Protein AF-Q468K1-F1 (afdb_monomer_lite)

Radius of gyration: 18.59 Å; chains: 1; bounding box: 41×32×54 Å

Structure (mmCIF, N/CA/C/O backbone):
data_AF-Q468K1-F1
#
_entry.id   AF-Q468K1-F1
#
loop_
_atom_site.group_PDB
_atom_site.id
_atom_site.type_symbol
_atom_site.label_atom_id
_atom_site.label_alt_id
_atom_site.label_comp_id
_atom_site.label_asym_id
_atom_site.label_entity_id
_atom_site.label_seq_id
_atom_site.pdbx_PDB_ins_code
_atom_site.Cartn_x
_atom_site.Cartn_y
_atom_site.Cartn_z
_atom_site.occupancy
_atom_site.B_iso_or_equiv
_atom_site.auth_seq_id
_atom_site.auth_comp_id
_atom_site.auth_asym_id
_atom_site.auth_atom_id
_atom_site.pdbx_PDB_model_num
ATOM 1 N N . MET A 1 1 ? 5.900 -18.137 1.317 1.00 31.66 1 MET A N 1
ATOM 2 C CA . MET A 1 1 ? 6.682 -18.045 0.067 1.00 31.66 1 MET A CA 1
ATOM 3 C C . MET A 1 1 ? 5.726 -17.597 -1.023 1.00 31.66 1 MET A C 1
ATOM 5 O O . MET A 1 1 ? 4.860 -18.378 -1.400 1.00 31.66 1 MET A O 1
ATOM 9 N N . VAL A 1 2 ? 5.791 -16.329 -1.433 1.00 32.84 2 VAL A N 1
ATOM 10 C CA . VAL A 1 2 ? 4.962 -15.810 -2.531 1.00 32.84 2 VAL A CA 1
ATOM 11 C C . VAL A 1 2 ? 5.691 -16.127 -3.829 1.00 32.84 2 VAL A C 1
ATOM 13 O O . VAL A 1 2 ? 6.784 -15.629 -4.064 1.00 32.84 2 VAL A O 1
ATOM 16 N N . THR A 1 3 ? 5.122 -16.989 -4.664 1.00 36.62 3 THR A N 1
ATOM 17 C CA . THR A 1 3 ? 5.705 -17.301 -5.973 1.00 36.62 3 THR A CA 1
ATOM 18 C C . THR A 1 3 ? 5.217 -16.263 -6.978 1.00 36.62 3 THR A C 1
ATOM 20 O O . THR A 1 3 ? 4.105 -16.366 -7.495 1.00 36.62 3 THR A O 1
ATOM 23 N N . ILE A 1 4 ? 6.019 -15.228 -7.228 1.00 45.50 4 ILE A N 1
ATOM 24 C CA . ILE A 1 4 ? 5.711 -14.226 -8.252 1.00 45.50 4 ILE A CA 1
ATOM 25 C C . ILE A 1 4 ? 6.261 -14.733 -9.594 1.00 45.50 4 ILE A C 1
ATOM 27 O O . ILE A 1 4 ? 7.455 -14.641 -9.861 1.00 45.50 4 ILE A O 1
ATOM 31 N N . ASN A 1 5 ? 5.393 -15.290 -10.445 1.00 45.91 5 ASN A N 1
ATOM 32 C CA . ASN A 1 5 ? 5.747 -15.640 -11.826 1.00 45.91 5 ASN A CA 1
ATOM 33 C C . ASN A 1 5 ? 5.791 -14.363 -12.675 1.00 45.91 5 ASN A C 1
ATOM 35 O O . ASN A 1 5 ? 4.776 -13.927 -13.218 1.00 45.91 5 ASN A O 1
ATOM 39 N N . LEU A 1 6 ? 6.964 -13.740 -12.765 1.00 51.66 6 LEU A N 1
ATOM 40 C CA . LEU A 1 6 ? 7.194 -12.583 -13.626 1.00 51.66 6 LEU A CA 1
ATOM 41 C C . LEU A 1 6 ? 7.766 -13.059 -14.965 1.00 51.66 6 LEU A C 1
ATOM 43 O O . LEU A 1 6 ? 8.779 -13.748 -14.995 1.00 51.66 6 LEU A O 1
ATOM 47 N N . ASN A 1 7 ? 7.204 -12.601 -16.087 1.00 50.41 7 ASN A N 1
ATOM 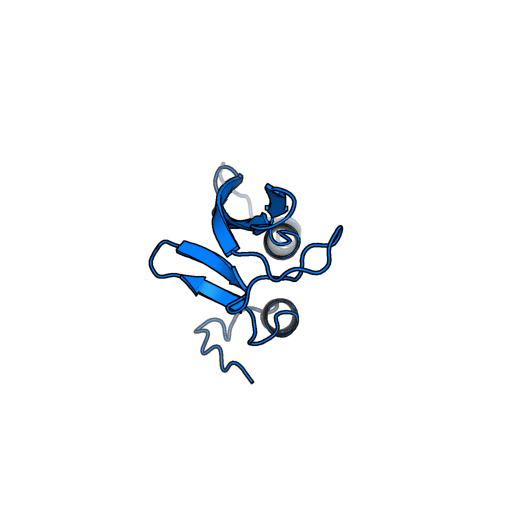48 C CA . ASN A 1 7 ? 7.800 -12.767 -17.427 1.00 50.41 7 ASN A CA 1
ATOM 49 C C . ASN A 1 7 ? 9.076 -11.906 -17.620 1.00 50.41 7 ASN A C 1
ATOM 51 O O . ASN A 1 7 ? 9.466 -11.599 -18.743 1.00 50.41 7 ASN A O 1
ATOM 55 N N . LEU A 1 8 ? 9.718 -11.486 -16.525 1.00 50.41 8 LEU A N 1
ATOM 56 C CA . LEU A 1 8 ? 10.852 -10.562 -16.472 1.00 50.41 8 LEU A CA 1
ATOM 57 C C . LEU A 1 8 ? 12.203 -11.293 -16.439 1.00 50.41 8 LEU A C 1
ATOM 59 O O . LEU A 1 8 ? 13.18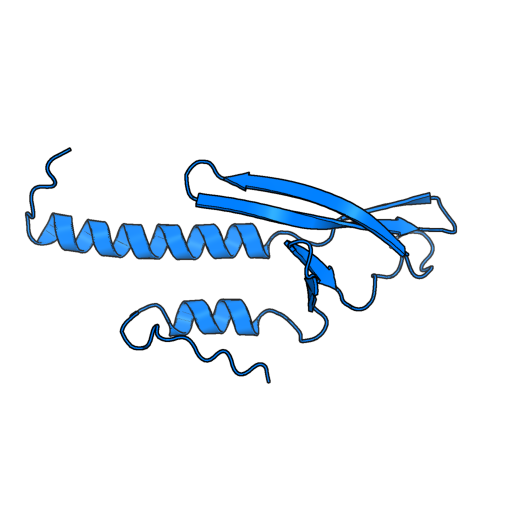8 -10.731 -15.975 1.00 50.41 8 LEU A O 1
ATOM 63 N N . ASN A 1 9 ? 12.281 -12.525 -16.949 1.00 53.75 9 ASN A N 1
ATOM 64 C CA . ASN A 1 9 ? 13.510 -13.337 -16.934 1.00 53.75 9 ASN A CA 1
ATOM 65 C C . ASN A 1 9 ? 14.720 -12.658 -17.609 1.00 53.75 9 ASN A C 1
ATOM 67 O O . ASN A 1 9 ? 15.854 -13.039 -17.347 1.00 53.75 9 ASN A O 1
ATOM 71 N N . ASN A 1 10 ? 14.486 -11.643 -18.448 1.00 56.03 10 ASN A N 1
ATOM 72 C CA . ASN A 1 10 ? 15.528 -10.870 -19.130 1.00 56.03 10 ASN A CA 1
ATOM 73 C C . ASN A 1 10 ? 15.889 -9.552 -18.418 1.00 56.03 10 ASN A C 1
ATOM 75 O O . ASN A 1 10 ? 16.639 -8.749 -18.968 1.00 56.03 10 ASN A O 1
ATOM 79 N N . PHE A 1 11 ? 15.336 -9.288 -17.232 1.00 62.28 11 PHE A N 1
ATOM 80 C CA . PHE A 1 11 ? 15.620 -8.079 -16.468 1.00 62.28 11 PHE A CA 1
ATOM 81 C C . PHE A 1 11 ? 16.785 -8.348 -15.513 1.00 62.28 11 PHE A C 1
ATOM 83 O O . PHE A 1 11 ? 16.647 -9.104 -14.555 1.00 62.28 11 PHE A O 1
ATOM 90 N N . SER A 1 12 ? 17.945 -7.742 -15.770 1.00 67.62 12 SER A N 1
ATOM 91 C CA . SER A 1 12 ? 19.153 -7.912 -14.946 1.00 67.62 12 SER A CA 1
ATOM 92 C C . SER A 1 12 ? 18.945 -7.520 -13.481 1.00 67.62 12 SER A C 1
ATOM 94 O O . SER A 1 12 ? 19.596 -8.083 -12.605 1.00 67.62 12 SER A O 1
ATOM 96 N N . ASP A 1 13 ? 17.991 -6.625 -13.207 1.00 66.94 13 ASP A N 1
ATOM 97 C CA . ASP A 1 13 ? 17.642 -6.192 -11.851 1.00 66.94 13 ASP A CA 1
ATOM 98 C C . ASP A 1 13 ? 16.516 -7.038 -11.223 1.00 66.94 13 ASP A C 1
ATOM 100 O O . ASP A 1 13 ? 15.973 -6.672 -10.180 1.00 66.94 13 ASP A O 1
ATOM 104 N N . LEU A 1 14 ? 16.153 -8.184 -11.823 1.00 69.31 14 LEU A N 1
ATOM 105 C CA . LEU A 1 14 ? 15.133 -9.099 -11.294 1.00 69.31 14 LEU A CA 1
ATOM 106 C C . LEU A 1 14 ? 15.454 -9.540 -9.863 1.00 69.31 14 LEU A C 1
ATOM 108 O O . LEU A 1 14 ? 14.553 -9.614 -9.039 1.00 69.31 14 LEU A O 1
ATOM 112 N N . SER A 1 15 ? 16.723 -9.793 -9.545 1.00 70.75 15 SER A N 1
ATOM 113 C CA . SER A 1 15 ? 17.164 -10.143 -8.190 1.00 70.75 15 SER A CA 1
ATOM 114 C C . SER A 1 15 ? 16.914 -9.013 -7.187 1.00 70.75 15 SER A C 1
ATOM 116 O O . SER A 1 15 ? 16.460 -9.269 -6.074 1.00 70.75 15 SER A O 1
ATOM 118 N N . VAL A 1 16 ? 17.135 -7.757 -7.581 1.00 71.38 16 VAL A N 1
ATOM 119 C CA . VAL A 1 16 ? 16.840 -6.583 -6.744 1.00 71.38 16 VAL A CA 1
ATOM 120 C C . VAL A 1 16 ? 15.327 -6.419 -6.569 1.00 71.38 16 VAL A C 1
ATOM 122 O O . VAL A 1 16 ? 14.854 -6.145 -5.468 1.00 71.38 16 VAL A O 1
ATOM 125 N N . LEU A 1 17 ? 14.561 -6.647 -7.639 1.00 68.00 17 LEU A N 1
ATOM 126 C CA . LEU A 1 17 ? 13.100 -6.599 -7.632 1.00 68.00 17 LEU A CA 1
ATOM 127 C C . LEU A 1 17 ? 12.502 -7.684 -6.718 1.00 68.00 17 LEU A C 1
ATOM 129 O O . LEU A 1 17 ? 11.601 -7.402 -5.934 1.00 68.00 17 LEU A O 1
ATOM 133 N N . LEU A 1 18 ? 13.029 -8.912 -6.790 1.00 71.50 18 LEU A N 1
ATOM 134 C CA . LEU A 1 18 ? 12.641 -10.030 -5.930 1.00 71.50 18 LEU A CA 1
ATOM 135 C C . LEU A 1 18 ? 12.986 -9.752 -4.469 1.00 71.50 18 LEU A C 1
ATOM 137 O O . LEU A 1 18 ? 12.117 -9.924 -3.630 1.00 71.50 18 LEU A O 1
ATOM 141 N N . ASN A 1 19 ? 14.180 -9.231 -4.165 1.00 74.00 19 ASN A N 1
ATOM 142 C CA . ASN A 1 19 ? 14.533 -8.819 -2.800 1.00 74.00 19 ASN A CA 1
ATOM 143 C C . ASN A 1 19 ? 13.579 -7.747 -2.255 1.00 74.00 19 ASN A C 1
ATOM 145 O O . ASN A 1 19 ? 13.205 -7.780 -1.082 1.00 74.00 19 ASN A O 1
ATOM 149 N N . LEU A 1 20 ? 13.165 -6.797 -3.101 1.00 71.06 20 LEU A N 1
ATOM 150 C CA . LEU A 1 20 ? 12.173 -5.798 -2.721 1.00 71.06 20 LEU A CA 1
ATOM 151 C C . LEU A 1 20 ? 10.822 -6.461 -2.430 1.00 71.06 20 LEU A C 1
ATOM 153 O O . LEU A 1 20 ? 10.210 -6.137 -1.420 1.00 71.06 20 LEU A O 1
ATOM 157 N N . PHE A 1 21 ? 10.368 -7.416 -3.242 1.00 68.81 21 PHE A N 1
ATOM 158 C CA . PHE A 1 21 ? 9.116 -8.133 -2.979 1.00 68.81 21 PHE A CA 1
ATOM 159 C C . PHE A 1 21 ? 9.181 -9.082 -1.776 1.00 68.81 21 PHE A C 1
ATOM 161 O O . PHE A 1 21 ? 8.215 -9.150 -1.021 1.00 68.81 21 PHE A O 1
ATOM 168 N N . ASP A 1 22 ? 10.311 -9.750 -1.553 1.00 70.75 22 ASP A N 1
ATOM 169 C CA . ASP A 1 22 ? 10.545 -10.639 -0.409 1.00 70.75 22 ASP A CA 1
ATOM 170 C C . ASP A 1 22 ? 10.609 -9.876 0.919 1.00 70.75 22 ASP A C 1
ATOM 172 O O . ASP A 1 22 ? 10.361 -10.455 1.977 1.00 70.75 22 ASP A O 1
ATOM 176 N N . SER A 1 23 ? 10.889 -8.568 0.884 1.00 68.31 23 SER A N 1
ATOM 177 C CA . SER A 1 23 ? 10.820 -7.716 2.077 1.00 68.31 23 SER A CA 1
ATOM 178 C C . SER A 1 23 ? 9.393 -7.536 2.614 1.00 68.31 23 SER A C 1
ATOM 180 O O . SER A 1 23 ? 9.218 -7.073 3.743 1.00 68.31 23 SER A O 1
ATOM 182 N N . PHE A 1 24 ? 8.372 -7.933 1.844 1.00 67.56 24 PHE A N 1
ATOM 183 C CA . PHE A 1 24 ? 6.979 -7.860 2.262 1.00 67.56 24 PHE A CA 1
ATOM 184 C C . PHE A 1 24 ? 6.482 -9.197 2.784 1.00 67.56 24 PHE A C 1
ATOM 186 O O . PHE A 1 24 ? 6.412 -10.202 2.076 1.00 67.56 24 PHE A O 1
ATOM 193 N N . ASP A 1 25 ? 6.068 -9.170 4.046 1.00 71.56 25 ASP A N 1
ATOM 194 C CA . ASP A 1 25 ? 5.431 -10.312 4.676 1.00 71.56 25 ASP A CA 1
ATOM 195 C C . ASP A 1 25 ? 4.095 -10.650 3.984 1.00 71.56 25 ASP A C 1
ATOM 197 O O . ASP A 1 25 ? 3.391 -9.789 3.445 1.00 71.56 25 ASP A O 1
ATOM 201 N N . ASN A 1 26 ? 3.692 -11.917 4.071 1.00 81.94 26 ASN A N 1
ATOM 202 C CA . ASN A 1 26 ? 2.397 -12.418 3.604 1.00 81.94 26 ASN A CA 1
ATOM 203 C C . ASN A 1 26 ? 1.210 -11.786 4.344 1.00 81.94 26 ASN A C 1
ATOM 205 O O . ASN A 1 26 ? 0.057 -12.041 3.986 1.00 81.94 26 ASN A O 1
ATOM 209 N N . ASP A 1 27 ? 1.482 -10.967 5.352 1.00 87.69 27 ASP A N 1
ATOM 210 C CA . ASP A 1 27 ? 0.515 -10.155 6.071 1.00 87.69 27 ASP A CA 1
ATOM 211 C C . ASP A 1 27 ? -0.020 -8.980 5.252 1.00 87.69 27 ASP A C 1
ATOM 213 O O . ASP A 1 27 ? -1.006 -8.376 5.666 1.00 87.69 27 ASP A O 1
ATOM 217 N N . TYR A 1 28 ? 0.570 -8.657 4.099 1.00 87.56 28 TYR A N 1
ATOM 218 C CA . TYR A 1 28 ? 0.104 -7.587 3.218 1.00 87.56 28 TYR A CA 1
ATOM 219 C C . TYR A 1 28 ? -0.787 -8.095 2.077 1.00 87.56 28 TYR A C 1
ATOM 221 O O . TYR A 1 28 ? -0.701 -9.240 1.631 1.00 87.56 28 TYR A O 1
ATOM 229 N N . GLU A 1 29 ? -1.674 -7.226 1.596 1.00 89.25 29 GLU A N 1
ATOM 230 C CA . GLU A 1 29 ? -2.507 -7.466 0.424 1.00 89.25 29 GLU A CA 1
ATOM 231 C C . GLU A 1 29 ? -2.704 -6.198 -0.416 1.00 89.25 29 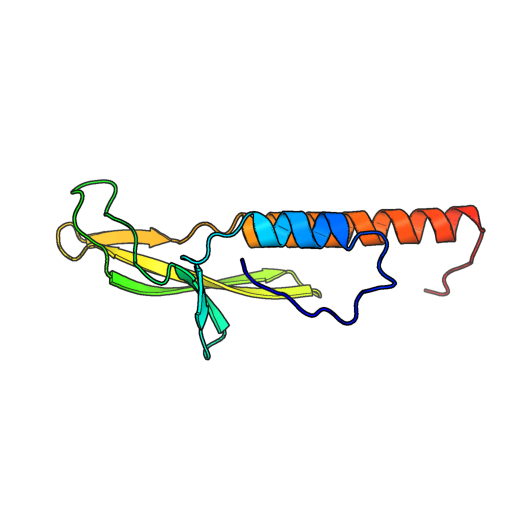GLU A C 1
ATOM 233 O O . GLU A 1 29 ? -2.695 -5.069 0.082 1.00 89.25 29 GLU A O 1
ATOM 238 N N . TYR A 1 30 ? -2.941 -6.413 -1.709 1.00 87.94 30 TYR A N 1
ATOM 239 C CA . TYR A 1 30 ? -3.454 -5.401 -2.622 1.00 87.94 30 TYR A CA 1
ATOM 240 C C . TYR A 1 30 ? -4.925 -5.714 -2.894 1.00 87.94 30 TYR A C 1
ATOM 242 O O . TYR A 1 30 ? -5.258 -6.745 -3.479 1.00 87.94 30 TYR A O 1
ATOM 250 N N . THR A 1 31 ? -5.831 -4.855 -2.434 1.00 89.75 31 THR A N 1
ATOM 251 C CA . THR A 1 31 ? -7.274 -5.102 -2.584 1.00 89.75 31 THR A CA 1
ATOM 252 C C . THR A 1 31 ? -7.727 -4.951 -4.038 1.00 89.75 31 THR A C 1
ATOM 254 O O . THR A 1 31 ? -7.110 -4.231 -4.823 1.00 89.75 31 THR A O 1
ATOM 257 N N . ALA A 1 32 ? -8.894 -5.507 -4.382 1.00 88.94 32 ALA A N 1
ATOM 258 C CA . ALA A 1 32 ? -9.533 -5.304 -5.691 1.00 88.94 32 ALA A CA 1
ATOM 259 C C . ALA A 1 32 ? -9.797 -3.821 -6.043 1.00 88.94 32 ALA A C 1
ATOM 261 O O . ALA A 1 32 ? -10.002 -3.482 -7.204 1.00 88.94 32 ALA A O 1
ATOM 262 N N . ARG A 1 33 ? -9.781 -2.916 -5.052 1.00 87.69 33 ARG A N 1
ATOM 263 C CA . ARG A 1 33 ? -9.917 -1.458 -5.246 1.00 87.69 33 ARG A CA 1
ATOM 264 C C . ARG A 1 33 ? -8.575 -0.736 -5.429 1.00 87.69 33 ARG A C 1
ATOM 266 O O . ARG A 1 33 ? -8.545 0.500 -5.511 1.00 87.69 33 ARG A O 1
ATOM 273 N N . GLY A 1 34 ? -7.485 -1.498 -5.477 1.00 88.25 34 GLY A N 1
ATOM 274 C CA . GLY A 1 34 ? -6.123 -1.015 -5.650 1.00 88.25 34 GLY A CA 1
ATOM 275 C C . GLY A 1 34 ? -5.523 -0.377 -4.399 1.00 88.25 34 GLY A C 1
ATOM 276 O O . GLY A 1 34 ? -4.713 0.534 -4.536 1.00 88.25 34 GLY A O 1
ATOM 277 N N . VAL A 1 35 ? -5.966 -0.785 -3.204 1.00 91.75 35 VAL A N 1
ATOM 278 C CA . VAL A 1 35 ? -5.434 -0.295 -1.917 1.00 91.75 35 VAL A CA 1
ATOM 279 C C . VAL A 1 35 ? -4.428 -1.291 -1.359 1.00 91.75 35 VAL A C 1
ATOM 281 O O . VAL A 1 35 ? -4.782 -2.457 -1.181 1.00 91.75 35 VAL A O 1
ATOM 284 N N . PHE A 1 36 ? -3.220 -0.810 -1.073 1.00 91.19 36 PHE A N 1
ATOM 285 C CA . PHE A 1 36 ? -2.171 -1.530 -0.361 1.00 91.19 36 PHE A CA 1
ATOM 286 C C . PHE A 1 36 ? -2.380 -1.416 1.150 1.00 91.19 36 PHE A C 1
ATOM 288 O O . PHE A 1 36 ? -2.537 -0.307 1.676 1.00 91.19 36 PHE A O 1
ATOM 295 N N . ARG A 1 37 ? -2.404 -2.561 1.839 1.00 91.31 37 ARG A N 1
ATOM 296 C CA . ARG A 1 37 ? -2.658 -2.633 3.284 1.00 91.31 37 ARG A CA 1
ATOM 297 C C . ARG A 1 37 ? -2.184 -3.938 3.902 1.00 91.31 37 ARG A C 1
ATOM 299 O O . ARG A 1 37 ? -1.993 -4.923 3.193 1.00 91.31 37 ARG A O 1
ATOM 306 N N . ARG A 1 38 ? -2.110 -3.986 5.232 1.00 91.62 38 ARG A N 1
ATOM 307 C CA . ARG A 1 38 ? -2.055 -5.255 5.969 1.00 91.62 38 ARG A CA 1
ATOM 308 C C . ARG A 1 38 ? -3.432 -5.920 5.974 1.00 91.62 38 ARG A C 1
ATOM 310 O O . ARG A 1 38 ? -4.443 -5.258 6.211 1.00 91.62 38 ARG A O 1
ATOM 317 N N . LYS A 1 39 ? -3.463 -7.241 5.788 1.00 91.31 39 LYS A N 1
ATOM 318 C CA . LYS A 1 39 ? -4.635 -8.116 5.953 1.00 91.31 39 LYS A CA 1
ATOM 319 C C . LYS A 1 39 ? -5.234 -7.981 7.343 1.00 91.31 39 LYS A C 1
ATOM 321 O O . LYS A 1 39 ? -6.451 -7.993 7.499 1.00 91.31 39 LYS A O 1
ATOM 326 N N . THR A 1 40 ? -4.369 -7.829 8.346 1.00 92.50 40 THR A N 1
ATOM 327 C CA . THR A 1 40 ? -4.797 -7.595 9.720 1.00 92.50 40 THR A CA 1
ATOM 328 C C . THR A 1 40 ? -4.332 -6.219 10.196 1.00 92.50 40 THR A C 1
ATOM 330 O O . THR A 1 40 ? -3.122 -6.004 10.289 1.00 92.50 40 THR A O 1
ATOM 333 N N . PRO A 1 41 ? -5.255 -5.287 10.515 1.00 93.38 41 PRO A N 1
ATOM 334 C CA . PRO A 1 41 ? -4.909 -3.927 10.935 1.00 93.38 41 PRO A CA 1
ATOM 335 C C . PRO A 1 41 ? -3.940 -3.898 12.117 1.00 93.38 41 PRO A C 1
ATOM 337 O O . PRO A 1 41 ? -4.042 -4.762 12.974 1.00 93.38 41 PRO A O 1
ATOM 340 N N . PRO A 1 42 ? -3.048 -2.914 12.261 1.00 94.12 42 PRO A N 1
ATOM 341 C CA . PRO A 1 42 ? -2.135 -2.841 13.401 1.00 94.12 42 PRO A CA 1
ATOM 342 C C . PRO A 1 42 ? -2.860 -2.583 14.736 1.00 94.12 42 PRO A C 1
ATOM 344 O O . PRO A 1 42 ? -4.057 -2.273 14.793 1.00 94.12 42 PRO A O 1
ATOM 347 N N . THR A 1 43 ? -2.131 -2.721 15.843 1.00 95.94 43 THR A N 1
ATOM 348 C CA . THR A 1 43 ? -2.573 -2.214 17.147 1.00 95.94 43 THR A CA 1
ATOM 349 C C . THR A 1 43 ? -2.301 -0.717 17.248 1.00 95.94 43 THR A C 1
ATOM 351 O O . THR A 1 43 ? -1.339 -0.193 16.689 1.00 95.94 43 THR A O 1
ATOM 354 N N . CYS A 1 44 ? -3.177 -0.004 17.952 1.00 95.25 44 CYS A N 1
ATOM 355 C CA . CYS A 1 44 ? -3.014 1.422 18.186 1.00 95.25 44 CYS A CA 1
ATOM 356 C C . CYS A 1 44 ? -1.756 1.674 19.032 1.00 95.25 44 CYS A C 1
ATOM 358 O O . CYS A 1 44 ? -1.668 1.127 20.131 1.00 95.25 44 CYS A O 1
ATOM 360 N N . PRO A 1 45 ? -0.837 2.557 18.606 1.00 93.75 45 PRO A N 1
ATOM 361 C CA . PRO A 1 45 ? 0.388 2.828 19.359 1.00 93.75 45 PRO A CA 1
ATOM 362 C C . PRO A 1 45 ? 0.137 3.540 20.699 1.00 93.75 45 PRO A C 1
ATOM 364 O O . PRO A 1 45 ? 1.023 3.580 21.542 1.00 93.75 45 PRO A O 1
ATOM 367 N N . ILE A 1 46 ? -1.061 4.103 20.907 1.00 95.62 46 ILE A N 1
ATOM 368 C CA . ILE A 1 46 ? -1.415 4.869 22.112 1.00 95.62 46 ILE A CA 1
ATOM 369 C C . ILE A 1 46 ? -2.084 3.983 23.168 1.00 95.62 46 ILE A C 1
ATOM 371 O O . ILE A 1 46 ? -1.725 4.030 24.337 1.00 95.62 46 ILE A O 1
ATOM 375 N N . CYS A 1 47 ? -3.091 3.198 22.771 1.00 95.12 47 CYS A N 1
ATOM 376 C CA . CYS A 1 47 ? -3.937 2.438 23.705 1.00 95.12 47 CYS A CA 1
ATOM 377 C C . 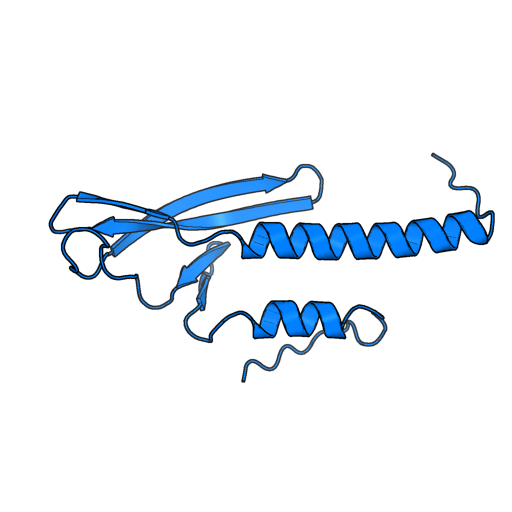CYS A 1 47 ? -3.951 0.927 23.437 1.00 95.12 47 CYS A C 1
ATOM 379 O O . CYS A 1 47 ? -4.779 0.207 23.993 1.00 95.12 47 CYS A O 1
ATOM 381 N N . ASN A 1 48 ? -3.085 0.453 22.538 1.00 94.25 48 ASN A N 1
ATOM 382 C CA . ASN A 1 48 ? -2.891 -0.950 22.163 1.00 94.25 48 ASN A CA 1
ATOM 383 C C . ASN A 1 48 ? -4.142 -1.694 21.648 1.00 94.25 48 ASN A C 1
ATOM 385 O O . ASN A 1 48 ? -4.122 -2.903 21.435 1.00 94.25 48 ASN A O 1
ATOM 389 N N . THR A 1 49 ? -5.244 -0.980 21.405 1.00 95.44 49 THR A N 1
ATOM 390 C CA . THR A 1 49 ? -6.475 -1.551 20.846 1.00 95.44 49 THR A CA 1
ATOM 391 C C . THR A 1 49 ? -6.294 -1.823 19.353 1.00 95.44 49 THR A C 1
ATOM 393 O O . THR A 1 49 ? -5.738 -0.984 18.639 1.00 95.44 49 THR A O 1
ATOM 396 N N . ARG A 1 50 ? -6.784 -2.967 18.860 1.00 95.56 50 ARG A N 1
ATOM 397 C CA . ARG A 1 50 ? -6.783 -3.301 17.426 1.00 95.56 50 ARG A CA 1
ATOM 398 C C . ARG A 1 50 ? -7.513 -2.215 16.633 1.00 95.56 50 ARG A C 1
ATOM 400 O O . ARG A 1 50 ? -8.631 -1.835 16.980 1.00 95.56 50 ARG A O 1
ATOM 407 N N . MET A 1 51 ? -6.863 -1.687 15.602 1.00 96.81 51 MET A N 1
ATOM 408 C CA . MET A 1 51 ? -7.438 -0.627 14.776 1.00 96.81 51 MET A CA 1
ATOM 409 C C . MET A 1 51 ? -8.355 -1.207 13.696 1.00 96.81 51 MET A C 1
ATOM 411 O O . MET A 1 51 ? -8.362 -2.411 13.447 1.00 96.81 51 MET A O 1
ATOM 415 N N . VAL A 1 52 ? -9.140 -0.344 13.055 1.00 95.56 52 VAL A N 1
ATOM 416 C CA . VAL A 1 52 ? -10.003 -0.706 11.925 1.00 95.56 52 VAL A CA 1
ATOM 417 C C . VAL A 1 52 ? -9.582 0.043 10.668 1.00 95.56 52 VAL A C 1
ATOM 419 O O . VAL A 1 52 ? -9.054 1.152 10.752 1.00 95.56 52 VAL A O 1
ATOM 422 N N . HIS A 1 53 ? -9.834 -0.563 9.510 1.00 94.00 53 HIS A N 1
ATOM 423 C CA . HIS A 1 53 ? -9.689 0.072 8.200 1.00 94.00 53 HIS A CA 1
ATOM 424 C C . HIS A 1 53 ? -10.526 1.355 8.124 1.00 94.00 53 HIS A C 1
ATOM 426 O O . HIS A 1 53 ? -11.691 1.375 8.524 1.00 94.00 53 HIS A O 1
ATOM 432 N N . ASN A 1 54 ? -9.926 2.435 7.635 1.00 94.38 54 ASN A N 1
ATOM 433 C CA . ASN A 1 54 ? -10.486 3.785 7.650 1.00 94.38 54 ASN A CA 1
ATOM 434 C C . ASN A 1 54 ? -10.146 4.542 6.355 1.00 94.38 54 ASN A C 1
ATOM 436 O O . ASN A 1 54 ? -9.762 5.715 6.368 1.00 94.38 54 ASN A O 1
ATOM 440 N N . GLY A 1 55 ? -10.297 3.857 5.223 1.00 93.88 55 GLY A N 1
ATOM 441 C CA . GLY A 1 55 ? -10.081 4.430 3.900 1.00 93.88 55 GLY A CA 1
ATOM 442 C C . GLY A 1 55 ? -8.607 4.447 3.515 1.00 93.88 55 GLY A C 1
ATOM 443 O O . GLY A 1 55 ? -7.818 3.639 3.989 1.00 93.88 55 GLY A O 1
ATOM 444 N N . TYR A 1 56 ? -8.228 5.352 2.618 1.00 95.62 56 TYR A N 1
ATOM 445 C CA . TYR A 1 56 ? -6.875 5.395 2.073 1.00 95.62 56 TYR A CA 1
ATOM 446 C C . TYR A 1 56 ? -6.459 6.819 1.716 1.00 95.62 56 TYR A C 1
ATOM 448 O O . TYR A 1 56 ? -7.306 7.667 1.427 1.00 95.62 56 TYR A O 1
ATOM 456 N N . ASN A 1 57 ? -5.153 7.056 1.673 1.00 95.00 57 ASN A N 1
ATOM 457 C CA . ASN A 1 57 ? -4.567 8.207 0.996 1.00 95.00 57 ASN A CA 1
ATOM 458 C C . ASN A 1 57 ? -3.966 7.763 -0.338 1.00 95.00 57 ASN A C 1
ATOM 460 O O . ASN A 1 57 ? -3.554 6.616 -0.499 1.00 95.00 57 ASN A O 1
ATOM 464 N N . SER A 1 58 ? -3.967 8.659 -1.324 1.00 93.38 58 SER A N 1
ATOM 465 C CA . SER A 1 58 ? -3.419 8.376 -2.654 1.00 93.38 58 SER A CA 1
ATOM 466 C C . SER A 1 58 ? -2.118 9.138 -2.855 1.00 93.38 58 SER A C 1
ATOM 468 O O . SER A 1 58 ? -2.104 10.365 -2.784 1.00 93.38 58 SER A O 1
ATOM 470 N N . TYR A 1 59 ? -1.050 8.417 -3.168 1.00 91.31 59 TYR A N 1
ATOM 471 C CA . TYR A 1 59 ? 0.263 8.971 -3.466 1.00 91.31 59 TYR A CA 1
ATOM 472 C C . TYR A 1 59 ? 0.535 8.833 -4.954 1.00 91.31 59 TYR A C 1
ATOM 474 O O . TYR A 1 59 ? 0.632 7.727 -5.477 1.00 91.31 59 TYR A O 1
ATOM 482 N N . THR A 1 60 ? 0.647 9.964 -5.648 1.00 90.50 60 THR A N 1
ATOM 483 C CA . THR A 1 60 ? 0.859 9.994 -7.100 1.00 90.50 60 THR A CA 1
ATOM 484 C C . THR A 1 60 ? 2.253 10.504 -7.418 1.00 90.50 60 THR A C 1
ATOM 486 O O . THR A 1 60 ? 2.648 11.579 -6.969 1.00 90.50 60 THR A O 1
ATOM 489 N N . LYS A 1 61 ? 2.985 9.769 -8.255 1.00 86.44 61 LYS A N 1
ATOM 490 C CA . LYS A 1 61 ? 4.199 10.254 -8.909 1.00 86.44 61 LYS A CA 1
ATOM 491 C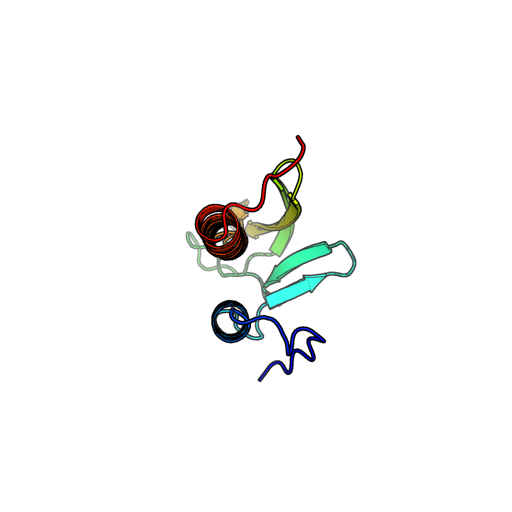 C . LYS A 1 61 ? 3.885 10.489 -10.384 1.00 86.44 61 LYS A C 1
ATOM 493 O O . LYS A 1 61 ? 3.540 9.560 -11.114 1.00 86.44 61 LYS A O 1
ATOM 498 N N . LYS A 1 62 ? 3.988 11.751 -10.815 1.00 85.44 62 LYS A N 1
ATOM 499 C CA . LYS A 1 62 ? 3.722 12.165 -12.202 1.00 85.44 62 LYS A CA 1
ATOM 500 C C . LYS A 1 62 ? 4.517 11.294 -13.182 1.00 85.44 62 LYS A C 1
ATOM 502 O O . LYS A 1 62 ? 5.695 11.048 -12.944 1.00 85.44 62 LYS A O 1
ATOM 507 N N . ALA A 1 63 ? 3.858 10.870 -14.262 1.00 79.06 63 ALA A N 1
ATOM 508 C CA . ALA A 1 63 ? 4.401 10.012 -15.321 1.00 79.06 63 ALA A CA 1
ATOM 509 C C . ALA A 1 63 ? 4.816 8.586 -14.901 1.00 79.06 63 ALA A C 1
ATOM 511 O O . ALA A 1 63 ? 5.316 7.849 -15.742 1.00 79.06 63 ALA A O 1
ATOM 512 N N . LEU A 1 64 ? 4.574 8.179 -13.648 1.00 82.19 64 LEU A N 1
ATOM 513 C CA . LEU A 1 64 ? 4.844 6.817 -13.182 1.00 82.19 64 LEU A CA 1
ATOM 514 C C . LEU A 1 64 ? 3.567 6.091 -12.756 1.00 82.19 64 LEU A C 1
ATOM 516 O O . LEU A 1 64 ? 3.300 4.986 -13.214 1.00 82.19 64 LEU A O 1
ATOM 520 N N . GLY A 1 65 ? 2.766 6.708 -11.886 1.00 85.25 65 GLY A N 1
ATOM 521 C CA . GLY A 1 65 ? 1.543 6.090 -11.386 1.00 85.25 65 GLY A CA 1
ATOM 522 C C . GLY A 1 65 ? 1.112 6.612 -10.023 1.00 85.25 65 GLY A C 1
ATOM 523 O O . GLY A 1 65 ? 1.699 7.550 -9.476 1.00 85.25 65 GLY A O 1
ATOM 524 N N . ALA A 1 66 ? 0.066 5.990 -9.486 1.00 88.44 66 ALA A N 1
ATOM 525 C CA . ALA A 1 66 ? -0.468 6.286 -8.167 1.00 88.44 66 ALA A CA 1
ATOM 526 C C . ALA A 1 66 ? -0.649 5.004 -7.354 1.00 88.44 66 ALA A C 1
ATOM 528 O O . ALA A 1 66 ? -1.111 3.993 -7.882 1.00 88.44 66 ALA A O 1
ATOM 529 N N . ILE A 1 67 ? -0.339 5.078 -6.063 1.00 90.75 67 ILE A N 1
ATOM 530 C CA . ILE A 1 67 ? -0.618 4.030 -5.084 1.00 90.75 67 ILE A CA 1
ATOM 531 C C . ILE A 1 67 ? -1.629 4.544 -4.061 1.00 90.75 67 ILE A C 1
ATOM 533 O O . ILE A 1 67 ? -1.598 5.714 -3.678 1.00 90.75 67 ILE A O 1
ATOM 537 N N . LYS A 1 68 ? -2.542 3.677 -3.622 1.00 94.50 68 LYS A N 1
ATOM 538 C CA . LYS A 1 68 ? -3.442 3.965 -2.503 1.00 94.50 68 LYS A CA 1
ATOM 539 C C . LYS A 1 68 ? -2.945 3.211 -1.280 1.00 94.50 68 LYS A C 1
ATOM 541 O O . LYS A 1 68 ? -2.819 1.992 -1.340 1.00 94.50 68 LYS A O 1
ATOM 546 N N . ILE A 1 69 ? -2.700 3.928 -0.196 1.00 94.12 69 ILE A N 1
ATOM 547 C CA . ILE A 1 69 ? -2.175 3.389 1.058 1.00 94.12 69 ILE A CA 1
ATOM 548 C C . ILE A 1 69 ? -3.274 3.482 2.111 1.00 94.12 69 ILE A C 1
ATOM 550 O O . ILE A 1 69 ? -3.891 4.536 2.278 1.00 94.12 69 ILE A O 1
ATOM 554 N N . GLU A 1 70 ? -3.564 2.370 2.778 1.00 95.31 70 GLU A N 1
ATOM 555 C CA . GLU A 1 70 ? -4.640 2.284 3.766 1.00 95.31 70 GLU A CA 1
ATOM 556 C C . GLU A 1 70 ? -4.377 3.151 4.999 1.00 95.31 70 GLU A C 1
ATOM 558 O O . GLU A 1 70 ? -3.255 3.292 5.485 1.00 95.31 70 GLU A O 1
ATOM 563 N N . ARG A 1 71 ? -5.463 3.703 5.536 1.00 96.25 71 ARG A N 1
ATOM 564 C CA . ARG A 1 71 ? -5.498 4.387 6.821 1.00 96.25 71 ARG A CA 1
ATOM 565 C C . ARG A 1 71 ? -6.223 3.527 7.826 1.00 96.25 71 ARG A C 1
ATOM 567 O O . ARG A 1 71 ? -7.229 2.901 7.511 1.00 96.25 71 ARG A O 1
ATOM 574 N N . TYR A 1 72 ? -5.791 3.603 9.068 1.00 96.06 72 TYR A N 1
ATOM 575 C CA . TYR A 1 72 ? -6.446 2.941 10.175 1.00 96.06 72 TYR A CA 1
ATOM 576 C C . TYR A 1 72 ? -6.945 3.963 11.182 1.00 96.06 72 TYR A C 1
ATOM 578 O O . TYR A 1 72 ? -6.347 5.023 11.376 1.00 96.06 72 TYR A O 1
ATOM 586 N N . LYS A 1 73 ? -8.046 3.635 11.853 1.00 96.38 73 LYS A N 1
ATOM 587 C CA . LYS A 1 73 ? -8.581 4.417 12.966 1.00 96.38 73 LYS A CA 1
ATOM 588 C C . LYS A 1 73 ? -8.719 3.531 14.192 1.00 96.38 73 LYS A C 1
ATOM 590 O O . LYS A 1 73 ? -9.186 2.399 14.104 1.00 96.38 73 LYS A O 1
ATOM 595 N N . CYS A 1 74 ? -8.307 4.040 15.345 1.00 96.75 74 CYS A N 1
ATOM 596 C CA . CYS A 1 74 ? -8.543 3.368 16.608 1.00 96.75 74 CYS A CA 1
ATOM 597 C C . CYS A 1 74 ? -9.980 3.632 17.060 1.00 96.75 74 CYS A C 1
ATOM 599 O O . CYS A 1 74 ? -10.378 4.786 17.213 1.00 96.75 74 CYS A O 1
ATOM 601 N N . SER A 1 75 ? -10.742 2.572 17.318 1.00 94.31 75 SER A N 1
ATOM 602 C CA . SER A 1 75 ? -12.114 2.691 17.823 1.00 94.31 75 SER A CA 1
ATOM 603 C C . SER A 1 75 ? -12.186 3.192 19.269 1.00 94.31 75 SER A C 1
ATOM 605 O O . SER A 1 75 ? -13.226 3.695 19.672 1.00 94.31 75 SER A O 1
ATOM 607 N N . ASN A 1 76 ? -11.097 3.065 20.036 1.00 94.94 76 ASN A N 1
ATOM 608 C CA . ASN A 1 76 ? -11.043 3.462 21.443 1.00 94.94 76 ASN A CA 1
ATOM 609 C C . ASN A 1 76 ? -10.640 4.938 21.613 1.00 94.94 76 ASN A C 1
ATOM 611 O O . ASN A 1 76 ? -11.422 5.742 22.104 1.00 94.94 76 ASN A O 1
ATOM 615 N N . CYS A 1 77 ? -9.442 5.328 21.161 1.00 94.88 77 CYS A N 1
ATOM 616 C CA . CYS A 1 77 ? -8.945 6.701 21.332 1.00 94.88 77 CYS A CA 1
ATOM 617 C C . CYS A 1 77 ? -9.155 7.612 20.111 1.00 94.88 77 CYS A C 1
ATOM 619 O O . CYS A 1 77 ? -8.785 8.782 20.143 1.00 94.88 77 CYS A O 1
ATOM 621 N N . GLY A 1 78 ? -9.693 7.090 19.004 1.00 93.50 78 GLY A N 1
ATOM 622 C CA . GLY A 1 78 ? -9.941 7.866 17.785 1.00 93.50 78 GLY A CA 1
ATOM 623 C C . GLY A 1 78 ? -8.697 8.206 16.960 1.00 93.50 78 GLY A C 1
ATOM 624 O O . GLY A 1 78 ? -8.843 8.812 15.898 1.00 93.50 78 GLY A O 1
ATOM 625 N N . SER A 1 79 ? -7.495 7.809 17.399 1.00 94.62 79 SER A N 1
ATOM 626 C CA . SER A 1 79 ? -6.248 8.091 16.685 1.00 94.62 79 SER A CA 1
ATOM 627 C C . SER A 1 79 ? -6.267 7.510 15.277 1.00 94.62 79 SER A C 1
ATOM 629 O O . SER A 1 79 ? -6.745 6.392 15.064 1.00 94.62 79 SER A O 1
ATOM 631 N N . ILE A 1 80 ? -5.682 8.235 14.332 1.00 94.44 80 ILE A N 1
ATOM 632 C CA . ILE A 1 80 ? -5.548 7.797 12.947 1.00 94.44 80 ILE A CA 1
ATOM 633 C C . ILE A 1 80 ? -4.072 7.531 12.679 1.00 94.44 80 ILE A C 1
ATOM 635 O O . ILE A 1 80 ? -3.232 8.362 13.013 1.00 94.44 80 ILE A O 1
ATOM 639 N N . CYS A 1 81 ? -3.770 6.396 12.061 1.00 92.62 81 CYS A N 1
ATOM 640 C CA . CYS A 1 81 ? -2.462 6.135 11.473 1.00 92.62 81 CYS A CA 1
ATOM 641 C C . CYS A 1 81 ? -2.623 5.720 10.011 1.00 92.62 81 CYS A C 1
ATOM 643 O O . CYS A 1 81 ? -3.724 5.410 9.552 1.00 92.62 81 CYS A O 1
ATOM 645 N N . GLU A 1 82 ? -1.529 5.757 9.271 1.00 93.69 82 GLU A N 1
ATOM 646 C CA . GLU A 1 82 ? -1.450 5.268 7.901 1.00 93.69 82 GLU A CA 1
ATOM 647 C C . GLU A 1 82 ? -0.511 4.065 7.864 1.00 93.69 82 GLU A C 1
ATOM 649 O O . GLU A 1 82 ? 0.404 3.974 8.685 1.00 93.69 82 GLU A O 1
ATOM 654 N N . GLU A 1 83 ? -0.765 3.132 6.950 1.00 91.75 83 GLU A N 1
ATOM 655 C CA . GLU A 1 83 ? 0.208 2.096 6.633 1.00 91.75 83 GLU A CA 1
ATOM 656 C C . GLU A 1 83 ? 1.509 2.721 6.117 1.00 91.75 83 GLU A C 1
ATOM 658 O O . GLU A 1 83 ? 1.514 3.776 5.482 1.00 91.75 83 GLU A O 1
ATOM 663 N N . ASP A 1 84 ? 2.624 2.052 6.382 1.00 87.94 84 ASP A N 1
ATOM 664 C CA . ASP A 1 84 ? 3.898 2.489 5.842 1.00 87.94 84 ASP A CA 1
ATOM 665 C C . ASP A 1 84 ? 3.891 2.449 4.302 1.00 87.94 84 ASP A C 1
ATOM 667 O O . ASP A 1 84 ? 3.518 1.451 3.680 1.00 87.94 84 ASP A O 1
ATOM 671 N N . HIS A 1 85 ? 4.313 3.555 3.686 1.00 87.25 85 HIS A N 1
ATOM 672 C CA . HIS A 1 85 ? 4.431 3.694 2.235 1.00 87.25 85 HIS A CA 1
ATOM 673 C C . HIS A 1 85 ? 5.889 3.683 1.762 1.00 87.25 85 HIS A C 1
ATOM 675 O O . HIS A 1 85 ? 6.141 3.952 0.585 1.00 87.25 85 HIS A O 1
ATOM 681 N N . SER A 1 86 ? 6.850 3.335 2.632 1.00 85.31 86 SER A N 1
ATOM 682 C CA . SER A 1 86 ? 8.267 3.211 2.260 1.00 85.31 86 SER A CA 1
ATOM 683 C C . SER A 1 86 ? 8.479 2.256 1.082 1.00 85.31 86 SER A C 1
ATOM 685 O O . SER A 1 86 ? 9.322 2.517 0.231 1.00 85.31 86 SER A O 1
ATOM 687 N N . PHE A 1 87 ? 7.643 1.218 0.952 1.00 79.31 87 PHE A N 1
ATOM 688 C CA . PHE A 1 87 ? 7.563 0.358 -0.232 1.00 79.31 87 PHE A CA 1
ATOM 689 C C . PHE A 1 87 ? 7.514 1.151 -1.537 1.00 79.31 87 PHE A C 1
ATOM 691 O O . PHE A 1 87 ? 8.281 0.892 -2.461 1.00 79.31 87 PHE A O 1
ATOM 698 N N . TRP A 1 88 ? 6.587 2.106 -1.621 1.00 85.19 88 TRP A N 1
ATOM 699 C CA . TRP A 1 88 ? 6.384 2.903 -2.820 1.00 85.19 88 TRP A CA 1
ATOM 700 C C . TRP A 1 88 ? 7.608 3.764 -3.110 1.00 85.19 88 TRP A C 1
ATOM 702 O O . TRP A 1 88 ? 8.003 3.912 -4.266 1.00 85.19 88 TRP A O 1
ATOM 712 N N . GLU A 1 89 ? 8.231 4.307 -2.066 1.00 87.81 89 GLU A N 1
ATOM 713 C CA . GLU A 1 89 ? 9.478 5.055 -2.187 1.00 87.81 89 GLU A CA 1
ATOM 714 C C . GLU A 1 89 ? 10.621 4.163 -2.686 1.00 87.81 89 GLU A C 1
ATOM 716 O O . GLU A 1 89 ? 11.262 4.505 -3.678 1.00 87.81 89 GLU A O 1
ATOM 721 N N . HIS A 1 90 ? 10.818 2.983 -2.096 1.00 83.88 90 HIS A N 1
ATOM 722 C CA . HIS A 1 90 ? 11.847 2.030 -2.515 1.00 83.88 90 HIS A CA 1
ATOM 723 C C . HIS A 1 90 ? 11.626 1.513 -3.940 1.00 83.88 90 HIS A C 1
ATOM 725 O O . HIS A 1 90 ? 12.579 1.443 -4.714 1.00 83.88 90 HIS A O 1
ATOM 731 N N . LEU A 1 91 ? 10.379 1.213 -4.321 1.00 82.31 91 LEU A N 1
ATOM 732 C CA . LEU A 1 91 ? 10.038 0.771 -5.674 1.00 82.31 91 LEU A CA 1
ATOM 733 C C . LEU A 1 91 ? 10.386 1.847 -6.708 1.00 82.31 91 LEU A C 1
ATOM 735 O O . LEU A 1 91 ? 10.952 1.538 -7.755 1.00 82.31 91 LEU A O 1
ATOM 739 N N . LYS A 1 92 ? 10.075 3.115 -6.410 1.00 86.38 92 LYS A N 1
ATOM 740 C CA . LYS A 1 92 ? 10.463 4.243 -7.264 1.00 86.38 92 LYS A CA 1
ATOM 741 C C . LYS A 1 92 ? 11.976 4.336 -7.387 1.00 86.38 92 LYS A C 1
ATOM 743 O O . LYS A 1 92 ? 12.461 4.434 -8.507 1.00 86.38 92 LYS A O 1
ATOM 748 N N . THR A 1 93 ? 12.698 4.309 -6.269 1.00 85.75 93 THR A N 1
ATOM 749 C CA . THR A 1 93 ? 14.164 4.398 -6.261 1.00 85.75 93 THR A CA 1
ATOM 750 C C . THR A 1 93 ? 14.781 3.304 -7.125 1.00 85.75 93 THR A C 1
ATOM 752 O O . THR A 1 93 ? 15.510 3.621 -8.056 1.00 85.75 93 THR A O 1
ATOM 755 N N . LEU A 1 94 ? 14.387 2.044 -6.923 1.00 81.31 94 LEU A N 1
ATOM 756 C CA . LEU A 1 94 ? 14.886 0.908 -7.702 1.00 81.31 94 LEU A CA 1
ATOM 757 C C . LEU A 1 94 ? 14.618 1.074 -9.204 1.00 81.31 94 LEU A C 1
ATOM 759 O O . LEU A 1 94 ? 15.505 0.858 -10.028 1.00 81.31 94 LEU A O 1
ATOM 763 N N . LEU A 1 95 ? 13.408 1.502 -9.569 1.00 79.81 95 LEU A N 1
ATOM 764 C CA . LEU A 1 95 ? 13.034 1.728 -10.963 1.00 79.81 95 LEU A CA 1
ATOM 765 C C . LEU A 1 95 ? 13.847 2.865 -11.603 1.00 79.81 95 LEU A C 1
ATOM 767 O O . LEU A 1 95 ? 14.321 2.724 -12.730 1.00 79.81 95 LEU A O 1
ATOM 771 N N . PHE A 1 96 ? 14.039 3.982 -10.898 1.00 81.31 96 PHE A N 1
ATOM 772 C CA . PHE A 1 96 ? 14.853 5.092 -11.398 1.00 81.31 96 PHE A CA 1
ATOM 773 C C . PHE A 1 96 ? 16.343 4.744 -11.467 1.00 81.31 96 PHE A C 1
ATOM 775 O O . PHE A 1 96 ? 16.990 5.136 -12.436 1.00 81.31 96 PHE A O 1
ATOM 782 N N . ASP A 1 97 ? 16.874 3.983 -10.510 1.00 81.81 97 ASP A N 1
ATOM 783 C CA . ASP A 1 97 ? 18.264 3.519 -10.519 1.00 81.81 97 ASP A CA 1
ATOM 784 C C . ASP A 1 97 ? 18.522 2.561 -11.689 1.00 81.81 97 ASP A C 1
ATOM 786 O O . ASP A 1 97 ? 19.509 2.717 -12.412 1.00 81.81 97 ASP A O 1
ATOM 790 N N . SER A 1 98 ? 17.590 1.638 -11.954 1.00 73.56 98 SER A N 1
ATOM 791 C CA . SER A 1 98 ? 17.643 0.752 -13.124 1.00 73.56 98 SER A CA 1
ATOM 792 C C . SER A 1 98 ? 17.632 1.545 -14.437 1.00 73.56 98 SER A C 1
ATOM 794 O O . SER A 1 98 ? 18.489 1.347 -15.303 1.00 73.56 98 SER A O 1
ATOM 796 N N . PHE A 1 99 ? 16.731 2.528 -14.570 1.00 75.38 99 PHE A N 1
ATOM 797 C CA . PHE A 1 99 ? 16.722 3.407 -15.740 1.00 75.38 99 PHE A CA 1
ATOM 798 C C . PHE A 1 99 ? 18.003 4.223 -15.871 1.00 75.38 99 PHE A C 1
ATOM 800 O O . PHE A 1 99 ? 18.504 4.388 -16.980 1.00 75.38 99 PHE A O 1
ATOM 807 N N . ASN A 1 100 ? 18.554 4.729 -14.770 1.00 79.62 100 ASN A N 1
ATOM 808 C CA . ASN A 1 100 ? 19.801 5.482 -14.793 1.00 79.62 100 ASN A CA 1
ATOM 809 C C . ASN A 1 100 ? 20.960 4.616 -15.303 1.00 79.6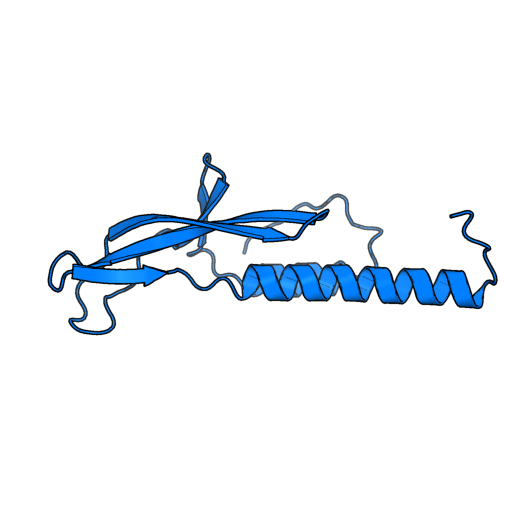2 100 ASN A C 1
ATOM 811 O O . ASN A 1 100 ? 21.691 5.054 -16.189 1.00 79.62 100 ASN A O 1
ATOM 815 N N . ASN A 1 101 ? 21.076 3.374 -14.826 1.00 73.50 101 ASN A N 1
ATOM 816 C CA . ASN A 1 101 ? 22.058 2.413 -15.334 1.00 73.50 101 ASN A CA 1
ATOM 817 C C . ASN A 1 101 ? 21.872 2.171 -16.838 1.00 73.50 101 ASN A C 1
ATOM 819 O O . ASN A 1 101 ? 22.831 2.259 -17.606 1.00 73.50 101 ASN A O 1
ATOM 823 N N . PHE A 1 102 ? 20.632 1.951 -17.284 1.00 72.19 102 PHE A N 1
ATOM 824 C CA . PHE A 1 102 ? 20.323 1.787 -18.704 1.00 72.19 102 PHE A CA 1
ATOM 825 C C . PHE A 1 102 ? 20.719 3.021 -19.531 1.00 72.19 102 PHE A C 1
ATOM 827 O O . PHE A 1 102 ? 21.410 2.902 -20.544 1.00 72.19 102 PHE A O 1
ATOM 834 N N . PHE A 1 103 ? 20.355 4.224 -19.083 1.00 73.38 103 PHE A N 1
ATOM 835 C CA . PHE A 1 103 ? 20.714 5.463 -19.769 1.00 73.38 103 PHE A CA 1
ATOM 836 C C . PHE A 1 103 ? 22.226 5.693 -19.798 1.00 73.38 103 PHE A C 1
ATOM 838 O O . PHE A 1 103 ? 22.732 6.162 -20.814 1.00 73.38 103 PHE A O 1
ATOM 845 N N . GLN A 1 104 ? 22.963 5.347 -18.740 1.00 77.06 104 GLN A N 1
ATOM 846 C CA . GLN A 1 104 ? 24.427 5.416 -18.726 1.00 77.06 104 GLN A CA 1
ATOM 847 C C . GLN A 1 104 ? 25.055 4.493 -19.773 1.00 77.06 104 GLN A C 1
ATOM 849 O O . GLN A 1 104 ? 25.953 4.928 -20.492 1.00 77.06 104 GLN A O 1
ATOM 854 N N . VAL A 1 105 ? 24.546 3.267 -19.926 1.00 73.06 105 VAL A N 1
ATOM 855 C CA . VAL A 1 105 ? 24.987 2.347 -20.988 1.00 73.06 105 VAL A CA 1
ATOM 856 C C . VAL A 1 105 ? 24.713 2.949 -22.369 1.00 73.06 105 VAL A C 1
ATOM 858 O O . VAL A 1 105 ? 25.609 2.986 -23.212 1.00 73.06 105 VAL A O 1
ATOM 861 N N . LEU A 1 106 ? 23.520 3.509 -22.595 1.00 71.69 106 LEU A N 1
ATOM 862 C CA . LEU A 1 106 ? 23.206 4.186 -23.860 1.00 71.69 106 LEU A CA 1
ATOM 863 C C . LEU A 1 106 ? 24.142 5.377 -24.134 1.00 71.69 106 LEU A C 1
ATOM 865 O O . LEU A 1 106 ? 24.610 5.542 -25.262 1.00 71.69 106 LEU A O 1
ATOM 869 N N . ARG A 1 107 ? 24.441 6.192 -23.107 1.00 76.69 107 ARG A N 1
ATOM 870 C CA . ARG A 1 107 ? 25.402 7.311 -23.188 1.00 76.69 107 ARG A CA 1
ATOM 871 C C . ARG A 1 107 ? 26.793 6.810 -23.575 1.00 76.69 107 ARG A C 1
ATOM 873 O O . ARG A 1 107 ? 27.416 7.391 -24.456 1.00 76.69 107 ARG A O 1
ATOM 880 N N . TYR A 1 108 ? 27.267 5.749 -22.922 1.00 78.94 108 TYR A N 1
ATOM 881 C CA . TYR A 1 108 ? 28.589 5.167 -23.155 1.00 78.94 108 TYR A CA 1
ATOM 882 C C . TYR A 1 108 ? 28.751 4.700 -24.605 1.00 78.94 108 TYR A C 1
ATOM 884 O O . TYR A 1 108 ? 29.758 4.990 -25.247 1.00 78.94 108 TYR A O 1
ATOM 892 N N . HIS A 1 109 ? 27.716 4.068 -25.160 1.00 79.44 109 HIS A N 1
ATOM 893 C CA . HIS A 1 109 ? 27.698 3.647 -26.561 1.00 79.44 109 HIS A CA 1
ATOM 894 C C . HIS A 1 109 ? 27.405 4.780 -27.557 1.00 79.44 109 HIS A C 1
ATOM 896 O O . HIS A 1 109 ? 27.232 4.510 -28.743 1.00 79.44 109 HIS A O 1
ATOM 902 N N . SER A 1 110 ? 27.377 6.043 -27.108 1.00 79.75 110 SER A N 1
ATOM 903 C CA . SER A 1 110 ? 27.119 7.224 -27.945 1.00 79.75 110 SER A CA 1
ATOM 904 C C . SER A 1 110 ? 25.827 7.114 -28.763 1.00 79.75 110 SER A C 1
ATOM 906 O O . SER A 1 110 ? 25.726 7.659 -29.862 1.00 79.75 110 SER A O 1
ATOM 908 N N . ILE A 1 111 ? 24.827 6.400 -28.234 1.00 67.12 111 ILE A N 1
ATOM 909 C CA . ILE A 1 111 ? 23.517 6.287 -28.870 1.00 67.12 111 ILE A CA 1
ATOM 910 C C . ILE A 1 111 ? 22.824 7.636 -28.685 1.00 67.12 111 ILE A C 1
ATOM 912 O O . ILE A 1 111 ? 22.470 8.019 -27.569 1.00 67.12 111 ILE A O 1
ATOM 916 N N . SER A 1 112 ? 22.665 8.381 -29.775 1.00 58.50 112 SER A N 1
ATOM 917 C CA . SER A 1 112 ? 21.945 9.648 -29.792 1.00 58.50 112 SER A CA 1
ATOM 918 C C . SER A 1 112 ? 20.453 9.398 -29.563 1.00 58.50 112 SER A C 1
ATOM 920 O O . SER A 1 112 ? 19.779 8.762 -30.370 1.00 58.50 112 SER A O 1
ATOM 922 N N . TYR A 1 113 ? 19.911 9.902 -28.456 1.00 54.53 113 TYR A N 1
ATOM 923 C CA . TYR A 1 113 ? 18.462 9.959 -28.259 1.00 54.53 113 TYR A CA 1
ATOM 924 C C . TYR A 1 113 ? 17.941 11.178 -29.019 1.00 54.53 113 TYR A C 1
ATOM 926 O O . TYR A 1 113 ? 18.331 12.308 -28.726 1.00 54.53 113 TYR A O 1
ATOM 934 N N . ILE A 1 114 ? 17.077 10.945 -30.005 1.00 46.47 114 ILE A N 1
ATOM 935 C CA . ILE A 1 114 ? 16.267 12.005 -30.604 1.00 46.47 114 ILE A CA 1
ATOM 936 C C . ILE A 1 114 ? 15.221 12.383 -29.549 1.00 46.47 114 ILE A C 1
ATOM 938 O O . ILE A 1 114 ? 14.378 11.557 -29.201 1.00 46.47 114 ILE A O 1
ATOM 942 N N . SER A 1 115 ? 15.349 13.587 -28.988 1.00 46.75 115 SER A N 1
ATOM 943 C CA . SER A 1 115 ? 14.364 14.215 -28.096 1.00 46.75 115 SER A CA 1
ATOM 944 C C . SER A 1 115 ? 13.212 14.822 -28.879 1.00 46.75 115 SER A C 1
ATOM 946 O O . SER A 1 115 ? 13.535 15.532 -29.861 1.00 46.75 115 SER A O 1
#

Secondary structure (DSSP, 8-state):
------S-TT-TTHHHHHHHHHTS-TTEEE-TTSEEEESSPPBPTTT-PBPEEEEEEEEEETTTEEEEEEEEE-TTT--EEE---HHHHHHHHHHHHHHHHHHHHHHHTT-----

pLDDT: mean 80.58, std 15.58, range [31.66, 96.81]

Sequence (115 aa):
MVTINLNLNNFSDLSVLLNLFDSFDNDYEYTARGVFRRKTPPTCPICNTRMVHNGYNSYTKKALGAIKIERYKCSNCGSICEEDHSFWEHLKTLLFDSFNNFFQVLRYHSISYIS

Organism: Methanosarcina barkeri (strain Fusaro / DSM 804) (NCBI:txid269797)

Foldseek 3Di:
DDDDPDPVPVQPCVVVVVVLVVVDDPQWDQDPVQETDGPFAAADPPPRHGWDWDFWDWDDDPPPGIHTWIKTAHPPPRDIDTPDPVSVVVVVVSVVVSVVVVVVVCVVVVPDDDD